Protein AF-A0A9W9K564-F1 (afdb_monomer)

Mean predicted aligned error: 7.4 Å

Radius of gyration: 16.48 Å; Cα contacts (8 Å, |Δi|>4): 268; chains: 1; bounding box: 40×60×33 Å

Sequence (169 aa):
MNQVWSRGMEAPFNFELNGLYILLFDRGGKSFTFHWSLYLHQTETSGYTYQLLNDGDSPFTWYFDSGPSENIKYSDRLLVALPIGVLNPILHKAVHDRLSQIPITYSTRFDDRITCRVWLKEALFILDDEGYIGLLGPVNGIEAEATSYAIRNKGSRLKGTTRSTGIVA

Solvent-accessible surface area (backbone atoms only — not comparable to full-atom values): 10110 Å² total; per-residue (Å²): 143,85,83,81,80,73,76,84,74,76,66,47,45,88,81,53,79,35,21,32,27,45,34,35,26,59,73,53,85,93,59,93,58,65,47,34,32,42,35,39,28,70,50,103,56,31,27,39,38,39,34,45,48,57,84,70,86,39,91,84,50,70,45,85,46,71,46,80,45,67,52,63,60,71,43,90,41,50,26,33,57,42,81,69,48,69,49,61,77,85,47,52,62,57,50,52,56,51,61,74,66,58,79,90,46,72,35,79,90,76,73,41,68,61,43,29,59,51,46,50,46,50,48,52,50,50,35,34,76,73,62,76,45,76,72,95,62,58,63,69,55,55,52,52,52,54,49,52,48,32,54,51,18,62,73,67,76,45,64,49,60,66,81,71,99,76,85,88,133

Secondary structure (DSSP, 8-state):
-----------S-PPPTTEEEEEEEE-STT---EEEEEEEE-SSSEEEEEEEEE-SS-TT-EEEEEEEEESGGG-TTEEEEEEEEEPPGGGHHHHHHHHHTS--S-BTTTTB---HHHHHHHHHHHHHHTTSS--SS-HHHHHHHHHHHHHHHHHHT---PPPPS----

Organism: NCBI:txid116970

Nearest PDB structures (foldseek):
  3fb9-assembly1_A  TM=3.836E-01  e=1.658E-01  Streptococcus pneumoniae TIGR4
  2ptf-assembly1_A  TM=4.037E-01  e=6.603E-01  Methanothermobacter thermautotrophicus str. Delta H
  2ptf-assembly1_B  TM=4.093E-01  e=1.727E+00  Methanothermobacter thermautotrophicus str. Delta H
  1g8x-assembly1_B  TM=1.781E-01  e=1.025E-01  Dictyostelium discoideum
  3cqr-assembly1_A  TM=2.790E-01  e=6.101E+00  Arabidopsis thaliana

Structure (mmCIF, N/CA/C/O backbone):
data_AF-A0A9W9K564-F1
#
_entry.id   AF-A0A9W9K564-F1
#
loop_
_atom_site.group_PDB
_atom_site.id
_atom_site.type_symbol
_atom_site.label_atom_id
_atom_site.label_alt_id
_atom_site.label_comp_id
_atom_site.label_asym_id
_atom_site.label_entity_id
_atom_site.label_seq_id
_atom_site.pdbx_PDB_ins_code
_atom_site.Cartn_x
_atom_site.Cartn_y
_atom_site.Cartn_z
_atom_site.occupancy
_atom_site.B_iso_or_equiv
_atom_site.auth_seq_id
_atom_site.auth_comp_id
_atom_site.auth_asym_id
_atom_site.auth_atom_id
_atom_site.pdbx_PDB_model_num
ATOM 1 N N . MET A 1 1 ? -8.308 44.644 12.641 1.00 36.91 1 MET A N 1
ATOM 2 C CA . MET A 1 1 ? -9.473 43.921 12.088 1.00 36.91 1 MET A CA 1
ATOM 3 C C . MET A 1 1 ? -9.163 43.567 10.649 1.00 36.91 1 MET A C 1
ATOM 5 O O . MET A 1 1 ? -8.913 44.484 9.883 1.00 36.91 1 MET A O 1
ATOM 9 N N . ASN A 1 2 ? -9.060 42.270 10.351 1.00 27.44 2 ASN A N 1
ATOM 10 C CA . ASN A 1 2 ? -9.413 41.617 9.082 1.00 27.44 2 ASN A CA 1
ATOM 11 C C . ASN A 1 2 ? -8.904 40.175 9.145 1.00 27.44 2 ASN A C 1
ATOM 13 O O . ASN A 1 2 ? -7.778 39.865 8.772 1.00 27.44 2 ASN A O 1
ATOM 17 N N . GLN A 1 3 ? -9.755 39.313 9.696 1.00 28.75 3 GLN A N 1
ATOM 18 C CA . GLN A 1 3 ? -9.600 37.869 9.666 1.00 28.75 3 GLN A CA 1
ATOM 19 C C . GLN A 1 3 ? -10.355 37.391 8.423 1.00 28.75 3 GLN A C 1
ATOM 21 O O . GLN A 1 3 ? -11.584 37.376 8.401 1.00 28.75 3 GLN A O 1
ATOM 26 N N . VAL A 1 4 ? -9.621 37.088 7.353 1.00 32.25 4 VAL A N 1
ATOM 27 C CA . VAL A 1 4 ? -10.185 36.403 6.188 1.00 32.25 4 VAL A CA 1
ATOM 28 C C . VAL A 1 4 ? -10.181 34.919 6.524 1.00 32.25 4 VAL A C 1
ATOM 30 O O . VAL A 1 4 ? -9.142 34.268 6.491 1.00 32.25 4 VAL A O 1
ATOM 33 N N . TRP A 1 5 ? -11.342 34.391 6.900 1.00 29.84 5 TRP A N 1
ATOM 34 C CA . TRP A 1 5 ? -11.553 32.956 7.028 1.00 29.84 5 TRP A CA 1
ATOM 35 C C . TRP A 1 5 ? -11.589 32.354 5.620 1.00 29.84 5 TRP A C 1
ATOM 37 O O . TRP A 1 5 ? -12.598 32.436 4.920 1.00 29.84 5 TRP A O 1
ATOM 47 N N . SER A 1 6 ? -10.476 31.782 5.164 1.00 34.75 6 SER A N 1
ATOM 48 C CA . SER A 1 6 ? -10.488 30.908 3.993 1.00 34.75 6 SER A CA 1
ATOM 49 C C . SER A 1 6 ? -11.263 29.641 4.347 1.00 34.75 6 SER A C 1
ATOM 51 O O . SER A 1 6 ? -10.888 28.937 5.282 1.00 34.75 6 SER A O 1
ATOM 53 N N . ARG A 1 7 ? -12.354 29.412 3.603 1.00 37.94 7 ARG A N 1
ATOM 54 C CA . ARG A 1 7 ? -13.171 28.188 3.522 1.00 37.94 7 ARG A CA 1
ATOM 55 C C . ARG A 1 7 ? -12.458 26.965 4.105 1.00 37.94 7 ARG A C 1
ATOM 57 O O . ARG A 1 7 ? -11.428 26.560 3.569 1.00 37.94 7 ARG A O 1
ATOM 64 N N . GLY A 1 8 ? -13.036 26.366 5.146 1.00 35.47 8 GLY A N 1
ATOM 65 C CA . GLY A 1 8 ? -12.604 25.062 5.639 1.00 35.47 8 GLY A CA 1
ATOM 66 C C . GLY A 1 8 ? -12.572 24.068 4.480 1.00 35.47 8 GLY A C 1
ATOM 67 O O . GLY A 1 8 ? -13.607 23.768 3.889 1.00 35.47 8 GLY A O 1
ATOM 68 N N . MET A 1 9 ? -11.371 23.629 4.104 1.00 40.31 9 MET A N 1
ATOM 69 C CA . MET A 1 9 ? -11.199 22.504 3.198 1.00 40.31 9 MET A CA 1
ATOM 70 C C . MET A 1 9 ? -11.572 21.256 3.990 1.00 40.31 9 MET A C 1
ATOM 72 O O . MET A 1 9 ? -10.844 20.870 4.905 1.00 40.31 9 MET A O 1
ATOM 76 N N . GLU A 1 10 ? -12.699 20.629 3.658 1.00 43.53 10 GLU A N 1
ATOM 77 C CA . GLU A 1 10 ? -12.876 19.219 3.996 1.00 43.53 10 GLU A CA 1
ATOM 78 C C . GLU A 1 10 ? -11.651 18.451 3.485 1.00 43.53 10 GLU A C 1
ATOM 80 O O . GLU A 1 10 ? -11.147 18.716 2.386 1.00 43.53 10 GLU A O 1
ATOM 85 N N . ALA A 1 11 ? -11.115 17.552 4.311 1.00 53.88 11 ALA A N 1
ATOM 86 C CA . ALA A 1 11 ? -9.960 16.767 3.911 1.00 53.88 11 ALA A CA 1
ATOM 87 C C . ALA A 1 11 ? -10.337 15.934 2.670 1.00 53.88 11 ALA A C 1
ATOM 89 O O . ALA A 1 11 ? -11.378 15.279 2.676 1.00 53.88 11 ALA A O 1
ATOM 90 N N . PRO A 1 12 ? -9.512 15.922 1.608 1.00 68.25 12 PRO A N 1
ATOM 91 C CA . PRO A 1 12 ? -9.866 15.255 0.353 1.00 68.25 12 PRO A CA 1
ATOM 92 C C . PRO A 1 12 ? -9.950 13.725 0.468 1.00 68.25 12 PRO A C 1
ATOM 94 O O . PRO A 1 12 ? -10.432 13.068 -0.457 1.00 68.25 12 PRO A O 1
ATOM 97 N N . PHE A 1 13 ? -9.478 13.162 1.584 1.00 79.25 13 PHE A N 1
ATOM 98 C CA . PHE A 1 13 ? -9.506 11.737 1.871 1.00 79.25 13 PHE A CA 1
ATOM 99 C C . PHE A 1 13 ? -10.001 11.498 3.300 1.00 79.25 13 PHE A C 1
ATOM 101 O O . PHE A 1 13 ? -9.476 12.086 4.250 1.00 79.25 13 PHE A O 1
ATOM 108 N N . ASN A 1 14 ? -10.980 10.603 3.430 1.00 86.44 14 ASN A N 1
ATOM 109 C CA . ASN A 1 14 ? -11.448 10.081 4.709 1.00 86.44 14 ASN A CA 1
ATOM 110 C C . ASN A 1 14 ? -10.851 8.689 4.919 1.00 86.44 14 ASN A C 1
ATOM 112 O O . ASN A 1 14 ? -11.051 7.801 4.089 1.00 86.44 14 ASN A O 1
ATOM 116 N N . PHE A 1 15 ? -10.124 8.524 6.020 1.00 92.62 15 PHE A N 1
ATOM 117 C CA . PHE A 1 15 ? -9.558 7.249 6.434 1.00 92.62 15 PHE A CA 1
ATOM 118 C C . PHE A 1 15 ? -10.398 6.661 7.569 1.00 92.62 15 PHE A C 1
ATOM 120 O O . PHE A 1 15 ? -10.819 7.371 8.479 1.00 92.62 15 PHE A O 1
ATOM 127 N N . GLU A 1 16 ? -10.653 5.365 7.487 1.00 94.69 16 GLU A N 1
ATOM 128 C CA . GLU A 1 16 ? -11.313 4.568 8.507 1.00 94.69 16 GLU A CA 1
ATOM 129 C C . GLU A 1 16 ? -10.267 4.047 9.489 1.00 94.69 16 GLU A C 1
ATOM 131 O O . GLU A 1 16 ? -9.154 3.686 9.096 1.00 94.69 16 GLU A O 1
ATOM 136 N N . LEU A 1 17 ? -10.605 4.042 10.778 1.00 96.38 17 LEU A N 1
ATOM 137 C CA . LEU A 1 17 ? -9.704 3.570 11.822 1.00 96.38 17 LEU A CA 1
ATOM 138 C C . LEU A 1 17 ? -9.349 2.096 11.589 1.00 96.38 17 LEU A C 1
ATOM 140 O O . LEU A 1 17 ? -10.227 1.268 11.370 1.00 96.38 17 LEU A O 1
ATOM 144 N N . ASN A 1 18 ? -8.059 1.777 11.669 1.00 97.31 18 ASN A N 1
ATOM 145 C CA . ASN A 1 18 ? -7.468 0.481 11.319 1.00 97.31 18 ASN A CA 1
ATOM 146 C C . ASN A 1 18 ? -7.587 0.112 9.830 1.00 97.31 18 ASN A C 1
ATOM 148 O O . ASN A 1 18 ? -7.278 -1.014 9.441 1.00 97.31 18 ASN A O 1
ATOM 152 N N . GLY A 1 19 ? -8.006 1.050 8.979 1.00 97.38 19 GLY A N 1
ATOM 153 C CA . GLY A 1 19 ? -8.047 0.856 7.540 1.00 97.38 19 GLY A CA 1
ATOM 154 C C . GLY A 1 19 ? -6.642 0.755 6.945 1.00 97.38 19 GLY A C 1
ATOM 155 O O . GLY A 1 19 ? -5.769 1.580 7.232 1.00 97.38 19 GLY A O 1
ATOM 156 N N . LEU A 1 20 ? -6.440 -0.244 6.089 1.00 97.94 20 LEU A N 1
ATOM 157 C CA . LEU A 1 20 ? -5.268 -0.395 5.238 1.00 97.94 20 LEU A CA 1
ATOM 158 C C . LEU A 1 20 ? -5.570 0.178 3.849 1.00 97.94 20 LEU A C 1
ATOM 160 O O . LEU A 1 20 ? -6.578 -0.161 3.225 1.00 97.94 20 LEU A O 1
ATOM 164 N N . TYR A 1 21 ? -4.674 1.027 3.356 1.00 98.00 21 TYR A N 1
ATOM 165 C CA . TYR A 1 21 ? -4.826 1.756 2.101 1.00 98.00 21 TYR A CA 1
ATOM 166 C C . TYR A 1 21 ? -3.593 1.610 1.220 1.00 98.00 21 TYR A C 1
ATOM 168 O O . TYR A 1 21 ? -2.465 1.631 1.711 1.00 98.00 21 TYR A O 1
ATOM 176 N N . ILE A 1 22 ? -3.806 1.576 -0.094 1.00 98.19 22 ILE A N 1
ATOM 177 C CA . ILE A 1 22 ? -2.765 1.884 -1.075 1.00 98.19 22 ILE A CA 1
ATOM 178 C C . ILE A 1 22 ? -2.769 3.393 -1.304 1.00 98.19 22 ILE A C 1
ATOM 180 O O . ILE A 1 22 ? -3.795 3.972 -1.673 1.00 98.19 22 ILE A O 1
ATOM 184 N N . LEU A 1 23 ? -1.613 4.023 -1.125 1.00 97.44 23 LEU A N 1
ATOM 185 C CA . LEU A 1 23 ? -1.402 5.436 -1.405 1.00 97.44 23 LEU A CA 1
ATOM 186 C C . LEU A 1 23 ? -0.539 5.615 -2.653 1.00 97.44 23 LEU A C 1
ATOM 188 O O . LEU A 1 23 ? 0.534 5.015 -2.762 1.00 97.44 23 LEU A O 1
ATOM 192 N N . LEU A 1 24 ? -0.990 6.477 -3.570 1.00 96.94 24 LEU A N 1
ATOM 193 C CA . LEU A 1 24 ? -0.188 6.927 -4.710 1.00 96.94 24 LEU A CA 1
ATOM 194 C C . LEU A 1 24 ? 0.124 8.412 -4.572 1.00 96.94 24 LEU A C 1
ATOM 196 O O . LEU A 1 24 ? -0.783 9.247 -4.474 1.00 96.94 24 LEU A O 1
ATOM 200 N N . PHE A 1 25 ? 1.413 8.732 -4.636 1.00 94.62 25 PHE A N 1
ATOM 201 C CA . PHE A 1 25 ? 1.910 10.100 -4.583 1.00 94.62 25 PHE A CA 1
ATOM 202 C C . PHE A 1 25 ? 2.474 10.553 -5.924 1.00 94.62 25 PHE A C 1
ATOM 204 O O . PHE A 1 25 ? 3.172 9.806 -6.617 1.00 94.62 25 PHE A O 1
ATOM 211 N N . ASP A 1 26 ? 2.226 11.815 -6.259 1.00 92.62 26 ASP A N 1
ATOM 212 C CA . ASP A 1 26 ? 2.891 12.489 -7.360 1.00 92.62 26 ASP A CA 1
ATOM 213 C C . ASP A 1 26 ? 4.400 12.610 -7.089 1.00 92.62 26 ASP A C 1
ATOM 215 O O . ASP A 1 26 ? 4.830 13.126 -6.053 1.00 92.62 26 ASP A O 1
ATOM 219 N N . ARG A 1 27 ? 5.215 12.183 -8.058 1.00 89.62 27 ARG A N 1
ATOM 220 C CA . ARG A 1 27 ? 6.674 12.381 -8.056 1.00 89.62 27 ARG A CA 1
ATOM 221 C C . ARG A 1 27 ? 7.094 13.755 -8.593 1.00 89.62 27 ARG A C 1
ATOM 223 O O . ARG A 1 27 ? 8.279 14.077 -8.595 1.00 89.62 27 ARG A O 1
ATOM 230 N N . GLY A 1 28 ? 6.133 14.571 -9.016 1.00 84.38 28 GLY A N 1
ATOM 231 C CA . GLY A 1 28 ? 6.333 15.905 -9.563 1.00 84.38 28 GLY A CA 1
ATOM 232 C C . GLY A 1 28 ? 6.617 15.908 -11.066 1.00 84.38 28 GLY A C 1
ATOM 233 O O . GLY A 1 28 ? 6.667 14.877 -11.744 1.00 84.38 28 GLY A O 1
ATOM 234 N N . GLY A 1 29 ? 6.770 17.116 -11.611 1.00 80.19 29 GLY A N 1
ATOM 235 C CA . GLY A 1 29 ? 7.032 17.332 -13.032 1.00 80.19 29 GLY A CA 1
ATOM 236 C C . GLY A 1 29 ? 5.939 16.775 -13.956 1.00 80.19 29 GLY A C 1
ATOM 237 O O . GLY A 1 29 ? 4.798 16.535 -13.556 1.00 80.19 29 GLY A O 1
ATOM 238 N N . LYS A 1 30 ? 6.307 16.558 -15.224 1.00 76.88 30 LYS A N 1
ATOM 239 C CA . LYS A 1 30 ? 5.408 16.037 -16.272 1.00 76.88 30 LYS A CA 1
ATOM 240 C C . LYS A 1 30 ? 5.291 14.503 -16.283 1.00 76.88 30 LYS A C 1
ATOM 242 O O . LYS A 1 30 ? 4.694 13.951 -17.200 1.00 76.88 30 LYS A O 1
ATOM 247 N N . SER A 1 31 ? 5.870 13.816 -15.296 1.00 82.56 31 SER A N 1
ATOM 248 C CA . SER A 1 31 ? 5.844 12.353 -15.217 1.00 82.56 31 SER A CA 1
ATOM 249 C C . SER A 1 31 ? 4.463 11.834 -14.815 1.00 82.56 31 SER A C 1
ATOM 251 O O . SER A 1 31 ? 3.838 12.394 -13.920 1.00 82.56 31 SER A O 1
ATOM 253 N N . PHE A 1 32 ? 4.019 10.725 -15.403 1.00 87.62 32 PHE A N 1
ATOM 254 C CA . PHE A 1 32 ? 2.858 9.954 -14.932 1.00 87.62 32 PHE A CA 1
ATOM 255 C C . PHE A 1 32 ? 3.293 8.684 -14.188 1.00 87.62 32 PHE A C 1
ATOM 257 O O . PHE A 1 32 ? 2.618 7.661 -14.215 1.00 87.62 32 PHE A O 1
ATOM 264 N N . THR A 1 33 ? 4.450 8.758 -13.528 1.00 90.75 33 THR A N 1
ATOM 265 C CA . THR A 1 33 ? 4.908 7.753 -12.571 1.00 90.75 33 THR A CA 1
ATOM 266 C C . THR A 1 33 ? 4.598 8.209 -11.152 1.00 90.75 33 THR A C 1
ATOM 268 O O . THR A 1 33 ? 4.713 9.391 -10.821 1.00 90.75 33 THR A O 1
ATOM 271 N N . PHE A 1 34 ? 4.220 7.255 -10.309 1.00 95.19 34 PHE A N 1
ATOM 272 C CA . PHE A 1 34 ? 3.768 7.509 -8.946 1.00 95.19 34 PHE A CA 1
ATOM 273 C C . PHE A 1 34 ? 4.660 6.780 -7.953 1.00 95.19 34 PHE A C 1
ATOM 275 O O . PHE A 1 34 ? 5.241 5.741 -8.278 1.00 95.19 34 PHE A O 1
ATOM 282 N N . HIS A 1 35 ? 4.784 7.338 -6.755 1.00 95.75 35 HIS A N 1
ATOM 283 C CA . HIS A 1 35 ? 5.327 6.605 -5.618 1.00 95.75 35 HIS A CA 1
ATOM 284 C C . HIS A 1 35 ? 4.203 5.826 -4.940 1.00 95.75 35 HIS A C 1
ATOM 286 O O . HIS A 1 35 ? 3.123 6.379 -4.742 1.00 95.75 35 HIS A O 1
ATOM 292 N N . TRP A 1 36 ? 4.466 4.564 -4.617 1.00 97.94 36 TRP A N 1
ATOM 293 C CA . TRP A 1 36 ? 3.495 3.624 -4.065 1.00 97.94 36 TRP A CA 1
ATOM 294 C C . TRP A 1 36 ? 3.854 3.299 -2.619 1.00 97.94 36 TRP A C 1
ATOM 296 O O . TRP A 1 36 ? 5.009 2.991 -2.32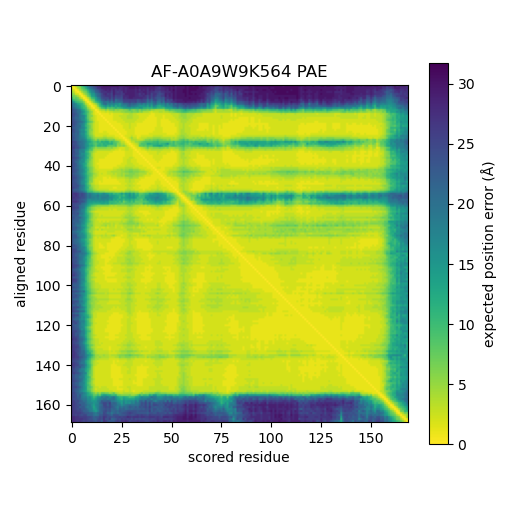1 1.00 97.94 36 TRP A O 1
ATOM 306 N N . SER A 1 37 ? 2.862 3.343 -1.735 1.00 98.25 37 SER A N 1
ATOM 307 C CA . SER A 1 37 ? 3.018 2.998 -0.322 1.00 98.25 37 SER A CA 1
ATOM 308 C C . SER A 1 37 ? 1.753 2.332 0.213 1.00 98.25 37 SER A C 1
ATOM 310 O O . SER A 1 37 ? 0.651 2.624 -0.252 1.00 98.25 37 SER A O 1
ATOM 312 N N . LEU A 1 38 ? 1.912 1.446 1.195 1.00 98.50 38 LEU A N 1
ATOM 313 C CA . LEU A 1 38 ? 0.817 1.016 2.058 1.00 98.50 38 LEU A CA 1
ATOM 314 C C . LEU A 1 38 ? 0.727 1.948 3.265 1.00 98.50 38 LEU A C 1
ATOM 316 O O . LEU A 1 38 ? 1.745 2.332 3.841 1.00 98.50 38 LEU A O 1
ATOM 320 N N . TYR A 1 39 ? -0.494 2.268 3.674 1.00 98.38 39 TYR A N 1
ATOM 321 C CA . TYR A 1 39 ? -0.772 3.070 4.857 1.00 98.38 39 TYR A CA 1
ATOM 322 C C . TYR A 1 39 ? -1.808 2.385 5.733 1.00 98.38 39 TYR A C 1
ATOM 324 O O . TYR A 1 39 ? -2.918 2.109 5.281 1.00 98.38 39 TYR A O 1
ATOM 332 N N . LEU A 1 40 ? -1.445 2.139 6.986 1.00 98.25 40 LEU A N 1
ATOM 333 C CA . LEU A 1 40 ? -2.347 1.655 8.017 1.00 98.25 40 LEU A CA 1
ATOM 334 C C . LEU A 1 40 ? -2.751 2.829 8.906 1.00 98.25 40 LEU A C 1
ATOM 336 O O . LEU A 1 40 ? -1.919 3.364 9.637 1.0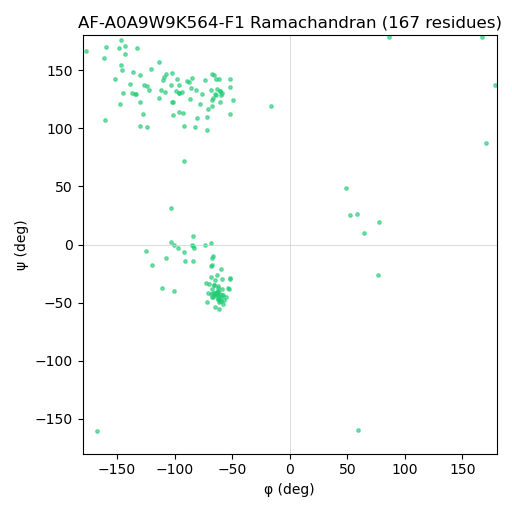0 98.25 40 LEU A O 1
ATOM 340 N N . HIS A 1 41 ? -4.013 3.237 8.845 1.00 97.56 41 HIS A N 1
ATOM 341 C CA . HIS A 1 41 ? -4.539 4.336 9.650 1.00 97.56 41 HIS A CA 1
ATOM 342 C C . HIS A 1 41 ? -4.812 3.860 11.081 1.00 97.56 41 HIS A C 1
ATOM 344 O O . HIS A 1 41 ? -5.582 2.927 11.272 1.00 97.56 41 HIS A O 1
ATOM 350 N N . GLN A 1 42 ? -4.188 4.460 12.096 1.00 95.50 42 GLN A N 1
ATOM 351 C CA . GLN A 1 42 ? -4.230 3.939 13.477 1.00 95.50 42 GLN A CA 1
ATOM 352 C C . GLN A 1 42 ? -4.838 4.916 14.486 1.00 95.50 42 GLN A C 1
ATOM 354 O O . GLN A 1 42 ? -5.229 4.504 15.575 1.00 95.50 42 GLN A O 1
ATOM 359 N N . THR A 1 43 ? -4.927 6.199 14.145 1.00 92.75 43 THR A N 1
ATOM 360 C CA . THR A 1 43 ? -5.578 7.244 14.947 1.00 92.75 43 THR A CA 1
ATOM 361 C C . THR A 1 43 ? -6.279 8.227 14.014 1.00 92.75 43 THR A C 1
ATOM 363 O O . THR A 1 43 ? -6.018 8.201 12.823 1.00 92.75 43 THR A O 1
ATOM 366 N N . GLU A 1 44 ? -7.092 9.152 14.529 1.00 87.56 44 GLU A N 1
ATOM 367 C CA . GLU A 1 44 ? -7.814 10.155 13.721 1.00 87.56 44 GLU A CA 1
ATOM 368 C C . GLU A 1 44 ? -6.926 10.969 12.749 1.00 87.56 44 GLU A C 1
ATOM 370 O O . GLU A 1 44 ? -7.372 11.426 11.686 1.00 87.56 44 GLU A O 1
ATOM 375 N N . THR A 1 45 ? -5.655 11.169 13.101 1.00 89.25 45 THR A N 1
ATOM 376 C CA . THR A 1 45 ? -4.726 12.013 12.338 1.00 89.25 45 THR A CA 1
ATOM 377 C C . THR A 1 45 ? -3.448 11.299 11.923 1.00 89.25 45 THR A C 1
ATOM 379 O O . THR A 1 45 ? -2.669 11.875 11.162 1.00 89.25 45 THR A O 1
ATOM 382 N N . SER A 1 46 ? -3.217 10.060 12.360 1.00 93.88 46 SER A N 1
ATOM 383 C CA . SER A 1 46 ? -1.948 9.373 12.134 1.00 93.88 46 SER A CA 1
ATOM 384 C C . SER A 1 46 ? -2.089 7.880 11.862 1.00 93.88 46 SER A C 1
ATOM 386 O O . SER A 1 46 ? -3.128 7.249 12.058 1.00 93.88 46 SER A O 1
ATOM 388 N N . GLY A 1 47 ? -1.014 7.311 11.340 1.00 96.38 47 GLY A N 1
ATOM 389 C CA . GLY A 1 47 ? -0.910 5.895 11.044 1.00 96.38 47 GLY A CA 1
ATOM 390 C C . GLY A 1 47 ? 0.529 5.507 10.759 1.00 96.38 47 GLY A C 1
ATOM 391 O O . GLY A 1 47 ? 1.456 6.245 11.095 1.00 96.38 47 GLY A O 1
ATOM 392 N N . TYR A 1 48 ? 0.705 4.372 10.101 1.00 97.81 48 TYR A N 1
ATOM 393 C CA . TYR A 1 48 ? 2.009 3.828 9.755 1.00 97.81 48 TYR A CA 1
ATOM 394 C C . TYR A 1 48 ? 2.115 3.630 8.246 1.00 97.81 48 TYR A C 1
ATOM 396 O O . TYR A 1 48 ? 1.195 3.107 7.617 1.00 97.81 48 TYR A O 1
ATOM 404 N N . THR A 1 49 ? 3.223 4.071 7.663 1.00 98.25 49 THR A N 1
ATOM 405 C CA . THR A 1 49 ? 3.519 3.901 6.235 1.00 98.25 49 THR A CA 1
ATOM 406 C C . THR A 1 49 ? 4.519 2.779 6.024 1.00 98.25 49 THR A C 1
ATOM 408 O O . THR A 1 49 ? 5.386 2.553 6.867 1.00 98.25 49 THR A O 1
ATOM 411 N N . TYR A 1 50 ? 4.391 2.092 4.893 1.00 98.56 50 TYR A N 1
ATOM 412 C CA . TYR A 1 50 ? 5.292 1.035 4.445 1.00 98.56 50 TYR A CA 1
ATOM 413 C C . TYR A 1 50 ? 5.565 1.222 2.958 1.00 98.56 50 TYR A C 1
ATOM 415 O O . TYR A 1 50 ? 4.633 1.417 2.167 1.00 98.56 50 TYR A O 1
ATOM 423 N N . GLN A 1 51 ? 6.830 1.202 2.566 1.00 97.62 51 GLN A N 1
ATOM 424 C CA . GLN A 1 51 ? 7.232 1.536 1.205 1.00 97.62 51 GLN A CA 1
ATOM 425 C C . GLN A 1 51 ? 8.630 1.010 0.897 1.00 97.62 51 GLN A C 1
ATOM 427 O O . GLN A 1 51 ? 9.432 0.773 1.797 1.00 97.62 51 GLN A O 1
ATOM 432 N N . LEU A 1 52 ? 8.942 0.888 -0.395 1.00 96.88 52 LEU A N 1
ATOM 433 C CA . LEU A 1 52 ? 10.338 0.896 -0.817 1.00 96.88 52 LEU A CA 1
ATOM 434 C C . LEU A 1 52 ? 10.730 2.291 -1.268 1.00 96.88 52 LEU A C 1
ATOM 436 O O . LEU A 1 52 ? 10.000 2.935 -2.024 1.00 96.88 52 LEU A O 1
ATOM 440 N N . LEU A 1 53 ? 11.913 2.715 -0.855 1.00 93.94 53 LEU A N 1
ATOM 441 C CA . LEU A 1 53 ? 12.553 3.935 -1.316 1.00 93.94 53 LEU A CA 1
ATOM 442 C C . LEU A 1 53 ? 13.814 3.583 -2.100 1.00 93.94 53 LEU A C 1
ATOM 444 O O . LEU A 1 53 ? 14.385 2.504 -1.935 1.00 93.94 53 LEU A O 1
ATOM 448 N N . ASN A 1 54 ? 14.231 4.503 -2.959 1.00 89.88 54 ASN A N 1
ATOM 449 C CA . ASN A 1 54 ? 15.557 4.508 -3.547 1.00 89.88 54 ASN A CA 1
ATOM 450 C C . ASN A 1 54 ? 16.215 5.855 -3.232 1.00 89.88 54 ASN A C 1
ATOM 452 O O . ASN A 1 54 ? 15.571 6.901 -3.308 1.00 89.88 54 ASN A O 1
ATOM 456 N N . ASP A 1 55 ? 17.485 5.824 -2.845 1.00 70.81 55 ASP A N 1
ATOM 457 C CA . ASP A 1 55 ? 18.227 6.986 -2.336 1.00 70.81 55 ASP A CA 1
ATOM 458 C C . ASP A 1 55 ? 18.613 8.004 -3.424 1.00 70.81 55 ASP A C 1
ATOM 460 O O . ASP A 1 55 ? 19.184 9.049 -3.133 1.00 70.81 55 ASP A O 1
ATOM 464 N N . GLY A 1 56 ? 18.264 7.750 -4.686 1.00 63.81 56 GLY A N 1
ATOM 465 C CA . GLY A 1 56 ? 18.584 8.627 -5.813 1.00 63.81 56 GLY A CA 1
ATOM 466 C C . GLY A 1 56 ? 20.039 8.518 -6.276 1.00 63.81 56 GLY A C 1
ATOM 467 O O . GLY A 1 56 ? 20.286 8.704 -7.468 1.00 63.81 56 GLY A O 1
ATOM 468 N N . ASP A 1 57 ? 20.956 8.131 -5.386 1.00 67.56 57 ASP A N 1
ATOM 469 C CA . ASP A 1 57 ? 22.362 7.841 -5.683 1.00 67.56 57 ASP A CA 1
ATOM 470 C C . ASP A 1 57 ? 22.511 6.548 -6.499 1.00 67.56 57 ASP A C 1
ATOM 472 O O . ASP A 1 57 ? 23.346 6.467 -7.404 1.00 67.56 57 ASP A O 1
ATOM 476 N N . SER A 1 58 ? 21.644 5.557 -6.258 1.00 76.56 58 SER A N 1
ATOM 477 C CA . SER A 1 58 ? 21.483 4.394 -7.132 1.00 76.56 58 SER A CA 1
ATOM 478 C C . SER A 1 58 ? 20.012 4.198 -7.504 1.00 76.56 58 SER A C 1
ATOM 480 O O . SER A 1 58 ? 19.204 3.782 -6.671 1.00 76.56 58 SER A O 1
ATOM 482 N N . PRO A 1 59 ? 19.616 4.393 -8.778 1.00 74.19 59 PRO A N 1
ATOM 483 C CA . PRO A 1 59 ? 18.227 4.185 -9.189 1.00 74.19 59 PRO A CA 1
ATOM 484 C C . PRO A 1 59 ? 17.788 2.713 -9.102 1.00 74.19 59 PRO A C 1
ATOM 486 O O . PRO A 1 59 ? 16.599 2.429 -9.252 1.00 74.19 59 PRO A O 1
ATOM 489 N N . PHE A 1 60 ? 18.726 1.789 -8.870 1.00 80.00 60 PHE A N 1
ATOM 490 C CA . PHE A 1 60 ? 18.492 0.348 -8.810 1.00 80.00 60 PHE A CA 1
ATOM 491 C C . PHE A 1 60 ? 18.560 -0.225 -7.391 1.00 80.00 60 PHE A C 1
ATOM 493 O O . PHE A 1 60 ? 18.164 -1.373 -7.194 1.00 80.00 60 PHE A O 1
ATOM 500 N N . THR A 1 61 ? 19.042 0.548 -6.413 1.00 89.19 61 THR A N 1
ATOM 501 C CA . THR A 1 61 ? 19.120 0.104 -5.019 1.00 89.19 61 THR A CA 1
ATOM 502 C C . THR A 1 61 ? 17.856 0.532 -4.293 1.00 89.19 61 THR A C 1
ATOM 504 O O . THR A 1 61 ? 17.603 1.719 -4.105 1.00 89.19 61 THR A O 1
ATOM 507 N N . TRP A 1 62 ? 17.056 -0.452 -3.895 1.00 94.44 62 TRP A N 1
ATOM 508 C CA . TRP A 1 62 ? 15.837 -0.237 -3.127 1.00 94.44 62 TRP A CA 1
ATOM 509 C C . TRP A 1 62 ? 16.021 -0.728 -1.697 1.00 94.44 62 TRP A C 1
ATOM 511 O O . TRP A 1 62 ? 16.663 -1.753 -1.470 1.00 94.44 62 TRP A O 1
ATOM 521 N N . TYR A 1 63 ? 15.418 -0.028 -0.744 1.00 95.06 63 TYR A N 1
ATOM 522 C CA . TYR A 1 63 ? 15.377 -0.439 0.655 1.00 95.06 63 TYR A CA 1
ATOM 523 C C . TYR A 1 63 ? 13.977 -0.245 1.227 1.00 95.06 63 TYR A C 1
ATOM 525 O O . TYR A 1 63 ? 13.226 0.634 0.799 1.00 95.06 63 TYR A O 1
ATOM 533 N N . PHE A 1 64 ? 13.623 -1.109 2.174 1.00 97.19 64 PHE A N 1
ATOM 534 C CA . PHE A 1 64 ? 12.361 -1.020 2.890 1.00 97.19 64 PHE A CA 1
ATOM 535 C C . PHE A 1 64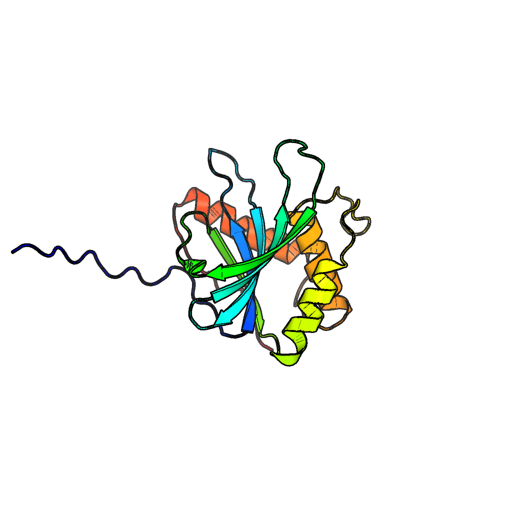 ? 12.430 0.095 3.924 1.00 97.19 64 PHE A C 1
ATOM 537 O O . PHE A 1 64 ? 13.367 0.163 4.717 1.00 97.19 64 PHE A O 1
ATOM 544 N N . ASP A 1 65 ? 11.422 0.954 3.892 1.00 97.06 65 ASP A N 1
ATOM 545 C CA . ASP A 1 65 ? 11.221 2.034 4.839 1.00 97.06 65 ASP A CA 1
ATOM 546 C C . ASP A 1 65 ? 9.813 1.927 5.416 1.00 97.06 65 ASP A C 1
ATOM 548 O O . ASP A 1 65 ? 8.832 1.647 4.712 1.00 97.06 65 ASP A O 1
ATOM 552 N N . SER A 1 66 ? 9.723 2.130 6.723 1.00 97.38 66 SER A N 1
ATOM 553 C CA . SER A 1 66 ? 8.448 2.130 7.411 1.00 97.38 66 SER A CA 1
ATOM 554 C C . SER A 1 66 ? 8.517 3.016 8.641 1.00 97.38 66 SER A C 1
ATOM 556 O O . SER A 1 66 ? 9.535 3.050 9.333 1.00 97.38 66 SER A O 1
ATOM 558 N N . GLY A 1 67 ? 7.435 3.731 8.916 1.00 96.44 67 GLY A N 1
ATOM 559 C CA . GLY A 1 67 ? 7.429 4.698 9.999 1.00 96.44 67 GLY A CA 1
ATOM 560 C C . GLY A 1 67 ? 6.078 5.364 1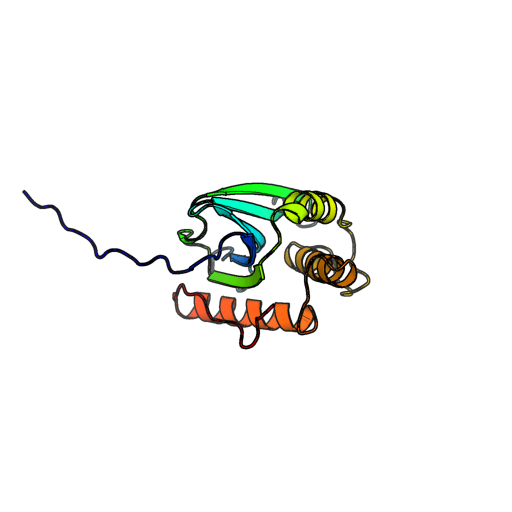0.214 1.00 96.44 67 GLY A C 1
ATOM 561 O O . GLY A 1 67 ? 5.188 5.274 9.356 1.00 96.44 67 GLY A O 1
ATOM 562 N N . PRO A 1 68 ? 5.922 6.046 11.362 1.00 96.50 68 PRO A N 1
ATOM 563 C CA . PRO A 1 68 ? 4.729 6.822 11.642 1.00 96.50 68 PRO A CA 1
ATOM 564 C C . PRO A 1 68 ? 4.567 7.941 10.610 1.00 96.50 68 PRO A C 1
ATOM 566 O O . PRO A 1 68 ? 5.534 8.576 10.190 1.00 96.50 68 PRO A O 1
ATOM 569 N N . SER A 1 69 ? 3.323 8.200 10.224 1.00 94.88 69 SER A N 1
ATOM 570 C CA . SER A 1 69 ? 2.961 9.316 9.362 1.00 94.88 69 SER A CA 1
ATOM 571 C C . SER A 1 69 ? 1.738 10.027 9.916 1.00 94.88 69 SER A C 1
ATOM 573 O O . SER A 1 69 ? 0.716 9.407 10.221 1.00 94.88 69 SER A O 1
ATOM 575 N N . GLU A 1 70 ? 1.850 11.344 10.029 1.00 92.38 70 GLU A N 1
ATOM 576 C CA . GLU A 1 70 ? 0.787 12.223 10.492 1.00 92.38 70 GLU A CA 1
ATOM 577 C C . GLU A 1 70 ? 0.232 13.027 9.325 1.00 92.38 70 GLU A C 1
ATOM 579 O O . GLU A 1 70 ? 0.960 13.423 8.414 1.00 92.38 70 GLU A O 1
ATOM 584 N N . ASN A 1 71 ? -1.066 13.323 9.375 1.00 86.25 71 ASN A N 1
ATOM 585 C CA . ASN A 1 71 ? -1.701 14.310 8.507 1.00 86.25 71 ASN A CA 1
ATOM 586 C C . ASN A 1 71 ? -1.551 14.012 7.002 1.00 86.25 71 ASN A C 1
ATOM 588 O O . ASN A 1 71 ? -1.667 14.909 6.168 1.00 86.25 71 ASN A O 1
ATOM 592 N N . ILE A 1 72 ? -1.375 12.735 6.639 1.00 89.94 72 ILE A N 1
ATOM 593 C CA . ILE A 1 72 ? -1.118 12.289 5.262 1.00 89.94 72 ILE A CA 1
ATOM 594 C C . ILE A 1 72 ? -2.236 12.696 4.287 1.00 89.94 72 ILE A C 1
ATOM 596 O O . ILE A 1 72 ? -1.959 13.004 3.128 1.00 89.94 72 ILE A O 1
ATOM 600 N N . LYS A 1 73 ? -3.482 12.815 4.781 1.00 86.56 73 LYS A N 1
ATOM 601 C CA . LYS A 1 73 ? -4.654 13.314 4.033 1.00 86.56 73 LYS A CA 1
ATOM 602 C C . LYS A 1 73 ? -4.492 14.741 3.499 1.00 86.56 73 LYS A C 1
ATOM 604 O O . LYS A 1 73 ? -5.193 15.117 2.563 1.00 86.56 73 LYS A O 1
ATOM 609 N N . TYR A 1 74 ? -3.582 15.526 4.073 1.00 86.19 74 TYR A N 1
ATOM 610 C CA . TYR A 1 74 ? -3.314 16.907 3.670 1.00 86.19 74 TYR A CA 1
ATOM 611 C C . TYR A 1 74 ? -2.116 17.045 2.724 1.00 86.19 74 TYR A C 1
ATOM 613 O O . TYR A 1 74 ? -1.847 18.146 2.251 1.00 86.19 74 TYR A O 1
ATOM 621 N N . SER A 1 75 ? -1.410 15.954 2.406 1.00 88.81 75 SER A N 1
ATOM 622 C CA . SER A 1 75 ? -0.269 15.999 1.490 1.00 88.81 75 SER A CA 1
ATOM 623 C C . SER A 1 75 ? -0.679 16.511 0.106 1.00 88.81 75 SER A C 1
ATOM 625 O O . SER A 1 75 ? -1.599 15.993 -0.528 1.00 88.81 75 SER A O 1
ATOM 627 N N . ASP A 1 76 ? 0.045 17.508 -0.408 1.00 86.25 76 ASP A N 1
ATOM 628 C CA . ASP A 1 76 ? -0.170 18.040 -1.760 1.00 86.25 76 ASP A CA 1
ATOM 629 C C . ASP A 1 76 ? 0.205 17.064 -2.868 1.00 86.25 76 ASP A C 1
ATOM 631 O O . ASP A 1 76 ? -0.251 17.208 -4.002 1.00 86.25 76 ASP A O 1
ATOM 635 N N . ARG A 1 77 ? 1.013 16.056 -2.538 1.00 90.38 77 ARG A N 1
ATOM 636 C CA . ARG A 1 77 ? 1.410 15.012 -3.478 1.00 90.38 77 ARG A CA 1
ATOM 637 C C . ARG A 1 77 ? 0.469 13.818 -3.453 1.00 90.38 77 ARG A C 1
ATOM 639 O O . ARG A 1 77 ? 0.563 13.004 -4.361 1.00 90.38 77 ARG A O 1
ATOM 646 N N . LEU A 1 78 ? -0.403 13.678 -2.453 1.00 93.12 78 LEU A N 1
ATOM 647 C CA . LEU A 1 78 ? -1.311 12.535 -2.375 1.00 93.12 78 LEU A CA 1
ATOM 648 C C . LEU A 1 78 ? -2.386 12.643 -3.462 1.00 93.12 78 LEU A C 1
ATOM 650 O O . LEU A 1 78 ? -3.198 13.569 -3.464 1.00 93.12 78 LEU A O 1
ATOM 654 N N . LEU A 1 79 ? -2.383 11.679 -4.382 1.00 93.19 79 LEU A N 1
ATOM 655 C CA . LEU A 1 79 ? -3.338 11.611 -5.486 1.00 93.19 79 LEU A CA 1
ATOM 656 C C . LEU A 1 79 ? -4.453 10.612 -5.203 1.00 93.19 79 LEU A C 1
ATOM 658 O O . LEU A 1 79 ? -5.600 10.884 -5.543 1.00 93.19 79 LEU A O 1
ATOM 662 N N . VAL A 1 80 ? -4.131 9.465 -4.606 1.00 94.31 80 VAL A N 1
ATOM 663 C CA . VAL A 1 80 ? -5.079 8.366 -4.378 1.00 94.31 80 VAL A CA 1
ATOM 664 C C . VAL A 1 80 ? -4.857 7.774 -2.998 1.00 94.31 80 VAL A C 1
ATOM 666 O O . VAL A 1 80 ? -3.716 7.539 -2.612 1.00 94.31 80 VAL A O 1
ATOM 669 N N . ALA A 1 81 ? -5.961 7.485 -2.315 1.00 95.31 81 ALA A N 1
ATOM 670 C CA . ALA A 1 81 ? -6.029 6.568 -1.190 1.00 95.31 81 ALA A CA 1
ATOM 671 C C . ALA A 1 81 ? -7.082 5.502 -1.516 1.00 95.31 81 ALA A C 1
ATOM 673 O O . ALA A 1 81 ? -8.280 5.781 -1.453 1.00 95.31 81 ALA A O 1
ATOM 674 N N . LEU A 1 82 ? -6.637 4.315 -1.931 1.00 94.81 82 LEU A N 1
ATOM 675 C CA . LEU A 1 82 ? -7.514 3.200 -2.285 1.00 94.81 82 LEU A CA 1
ATOM 676 C C . LEU A 1 82 ? -7.639 2.266 -1.070 1.00 94.81 82 LEU A C 1
ATOM 678 O O . LEU A 1 82 ? -6.620 1.699 -0.666 1.00 94.81 82 LEU A O 1
ATOM 682 N N . PRO A 1 83 ? -8.828 2.129 -0.453 1.00 94.50 83 PRO A N 1
ATOM 683 C CA . PRO A 1 83 ? -9.020 1.205 0.661 1.00 94.50 83 PRO A CA 1
ATOM 684 C C . PRO A 1 83 ? -8.819 -0.244 0.212 1.00 94.50 83 PRO A C 1
ATOM 686 O O . PRO A 1 83 ? -9.224 -0.616 -0.886 1.00 94.50 83 PRO A O 1
ATOM 689 N N . ILE A 1 84 ? -8.216 -1.048 1.084 1.00 93.06 84 ILE A N 1
ATOM 690 C CA . ILE A 1 84 ? -8.043 -2.497 0.911 1.00 93.06 84 ILE A CA 1
ATOM 691 C C . ILE A 1 84 ? -8.911 -3.263 1.906 1.00 93.06 84 ILE A C 1
ATOM 693 O O . ILE A 1 84 ? -9.499 -4.278 1.554 1.00 93.06 84 ILE A O 1
ATOM 697 N N . GLY A 1 85 ? -9.043 -2.746 3.126 1.00 91.75 85 GLY A N 1
ATOM 698 C CA . GLY A 1 85 ? -9.902 -3.310 4.162 1.00 91.75 85 GLY A CA 1
ATOM 699 C C . GLY A 1 85 ? -9.597 -2.705 5.526 1.00 91.75 85 GLY A C 1
ATOM 700 O O . GLY A 1 85 ? -8.696 -1.874 5.652 1.00 91.75 85 GLY A O 1
ATOM 701 N N . VAL A 1 86 ? -10.338 -3.132 6.544 1.00 96.00 86 VAL A N 1
ATOM 702 C CA . VAL A 1 86 ? -10.101 -2.765 7.945 1.00 96.00 86 VAL A CA 1
ATOM 703 C C . VAL A 1 86 ? -9.418 -3.933 8.639 1.00 96.00 86 VAL A C 1
ATOM 705 O O . VAL A 1 86 ? -9.935 -5.048 8.652 1.00 96.00 86 VAL A O 1
ATOM 708 N N . LEU A 1 87 ? -8.240 -3.693 9.209 1.00 95.88 87 LEU A N 1
ATOM 709 C CA . LEU A 1 87 ? -7.504 -4.712 9.943 1.00 95.88 87 LEU A CA 1
ATOM 710 C C . LEU A 1 87 ? -7.982 -4.789 11.390 1.00 95.88 87 LEU A C 1
ATOM 712 O O . LEU A 1 87 ? -8.232 -3.780 12.048 1.00 95.88 87 LEU A O 1
ATOM 716 N N . ASN A 1 88 ? -8.026 -6.006 11.928 1.00 95.38 88 ASN A N 1
ATOM 717 C CA . ASN A 1 88 ? -8.112 -6.170 13.371 1.00 95.38 88 ASN A CA 1
ATOM 718 C C . ASN A 1 88 ? -6.810 -5.631 14.006 1.00 95.38 88 ASN A C 1
ATOM 720 O O . ASN A 1 88 ? -5.731 -6.070 13.595 1.00 95.38 88 ASN A O 1
ATOM 724 N N . PRO A 1 89 ? -6.869 -4.751 15.027 1.00 96.50 89 PRO A N 1
ATOM 725 C CA . PRO A 1 89 ? -5.681 -4.197 15.677 1.00 96.50 89 PRO A CA 1
ATOM 726 C C . PRO A 1 89 ? -4.654 -5.232 16.148 1.00 96.50 89 PRO A C 1
ATOM 728 O O . PRO A 1 89 ? -3.456 -4.944 16.161 1.00 96.50 89 PRO A O 1
ATOM 731 N N . ILE A 1 90 ? -5.090 -6.452 16.489 1.00 96.88 90 ILE A N 1
ATOM 732 C CA . ILE A 1 90 ? -4.185 -7.541 16.889 1.00 96.88 90 ILE A CA 1
ATOM 733 C C . ILE A 1 90 ? -3.221 -7.956 15.765 1.00 96.88 90 ILE A C 1
ATOM 735 O O . ILE A 1 90 ? -2.119 -8.429 16.039 1.00 96.88 90 ILE A O 1
ATOM 739 N N . LEU A 1 91 ? -3.604 -7.741 14.502 1.00 97.25 91 LEU A N 1
ATOM 740 C CA . LEU A 1 91 ? -2.807 -8.083 13.326 1.00 97.25 91 LEU A CA 1
ATOM 741 C C . LEU A 1 91 ? -1.779 -7.007 12.970 1.00 97.25 91 LEU A C 1
ATOM 743 O O . LEU A 1 91 ? -0.861 -7.295 12.211 1.00 97.25 91 LEU A O 1
ATOM 747 N N . HIS A 1 92 ? -1.873 -5.788 13.515 1.00 97.38 92 HIS A N 1
ATOM 748 C CA . HIS A 1 92 ? -1.023 -4.662 13.102 1.00 97.38 92 HIS A CA 1
ATOM 749 C C . HIS A 1 92 ? 0.476 -4.972 13.201 1.00 97.38 92 HIS A C 1
ATOM 751 O O . HIS A 1 92 ? 1.234 -4.685 12.273 1.00 97.38 92 HIS A O 1
ATOM 757 N N . LYS A 1 93 ? 0.905 -5.589 14.310 1.00 97.81 93 LYS A N 1
ATOM 758 C CA . LYS A 1 93 ? 2.309 -5.975 14.487 1.00 97.81 93 LYS A CA 1
ATOM 759 C C . LYS A 1 93 ? 2.710 -7.084 13.514 1.00 97.81 93 LYS A C 1
ATOM 761 O O . LYS A 1 93 ? 3.762 -6.984 12.897 1.00 97.81 93 LYS A O 1
ATOM 766 N N . ALA A 1 94 ? 1.872 -8.109 13.361 1.00 98.00 94 ALA A N 1
ATOM 767 C CA . ALA A 1 94 ? 2.157 -9.231 12.471 1.00 98.00 94 ALA A CA 1
ATOM 768 C C . ALA A 1 94 ? 2.264 -8.779 11.005 1.00 98.00 94 ALA A C 1
ATOM 770 O O . ALA A 1 94 ? 3.198 -9.169 10.312 1.00 98.00 94 ALA A O 1
ATOM 771 N N . VAL A 1 95 ? 1.385 -7.872 10.566 1.00 98.19 95 VAL A N 1
ATOM 772 C CA . VAL A 1 95 ? 1.457 -7.241 9.242 1.00 98.19 95 VAL A CA 1
ATOM 773 C C . VAL A 1 95 ? 2.749 -6.439 9.086 1.00 98.19 95 VAL A C 1
ATOM 775 O O . VAL A 1 95 ? 3.435 -6.606 8.083 1.00 98.19 95 VAL A O 1
ATOM 778 N N . HIS A 1 96 ? 3.134 -5.614 10.068 1.00 98.19 96 HIS A N 1
ATOM 779 C CA . HIS A 1 96 ? 4.410 -4.886 10.016 1.00 98.19 96 HIS A CA 1
ATOM 780 C C . HIS A 1 96 ? 5.609 -5.835 9.881 1.00 98.19 96 HIS A C 1
ATOM 782 O O . HIS A 1 96 ? 6.422 -5.674 8.968 1.00 98.19 96 HIS A O 1
ATOM 788 N N . ASP A 1 97 ? 5.691 -6.840 10.757 1.00 98.38 97 ASP A N 1
ATOM 789 C CA . ASP A 1 97 ? 6.774 -7.823 10.748 1.00 98.38 97 ASP A CA 1
ATOM 790 C C . ASP A 1 97 ? 6.825 -8.538 9.388 1.00 98.38 97 ASP A C 1
ATOM 792 O O . ASP A 1 97 ? 7.899 -8.672 8.798 1.00 98.38 97 ASP A O 1
ATOM 796 N N . ARG A 1 98 ? 5.667 -8.924 8.837 1.00 98.44 98 ARG A N 1
ATOM 797 C CA . ARG A 1 98 ? 5.591 -9.616 7.548 1.00 98.44 98 ARG A CA 1
ATOM 798 C C . ARG A 1 98 ? 6.020 -8.733 6.382 1.00 98.44 98 ARG A C 1
ATOM 800 O O . ARG A 1 98 ? 6.824 -9.174 5.561 1.00 98.44 98 ARG A O 1
ATOM 807 N N . LEU A 1 99 ? 5.556 -7.485 6.332 1.00 98.50 99 LEU A N 1
ATOM 808 C CA . LEU A 1 99 ? 5.940 -6.519 5.298 1.00 98.50 99 LEU A CA 1
ATOM 809 C C . LEU A 1 99 ? 7.458 -6.277 5.274 1.00 98.50 99 LEU A C 1
ATOM 811 O O . LEU A 1 99 ? 8.043 -6.201 4.193 1.00 98.50 99 LEU A O 1
ATOM 815 N N . SER A 1 100 ? 8.105 -6.229 6.445 1.00 97.81 100 SER A N 1
ATOM 816 C CA . SER A 1 100 ? 9.562 -6.036 6.562 1.00 97.81 100 SER A CA 1
ATOM 817 C C . SER A 1 100 ? 10.401 -7.209 6.034 1.00 97.81 100 SER A C 1
ATOM 819 O O . SER A 1 100 ? 11.589 -7.057 5.759 1.00 97.81 100 SER A O 1
ATOM 821 N N . GLN A 1 101 ? 9.786 -8.382 5.879 1.00 98.25 101 GLN A N 1
ATOM 822 C CA . GLN A 1 101 ? 10.438 -9.619 5.450 1.00 98.25 101 GLN A CA 1
ATOM 823 C C . GLN A 1 101 ? 10.212 -9.935 3.966 1.00 98.25 101 GLN A C 1
ATOM 825 O 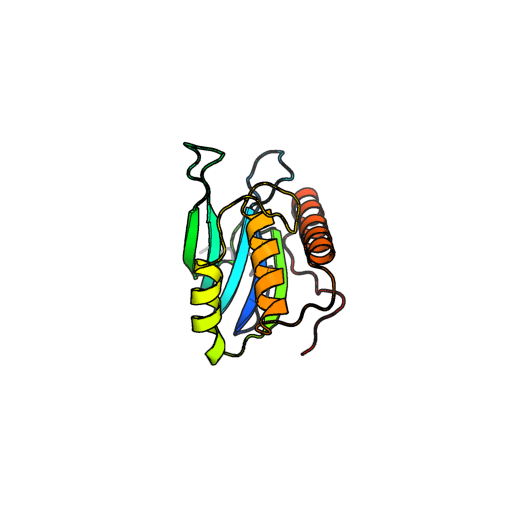O . GLN A 1 101 ? 10.688 -10.966 3.481 1.00 98.25 101 GLN A O 1
ATOM 830 N N . ILE A 1 102 ? 9.467 -9.098 3.239 1.00 98.00 102 ILE A N 1
ATOM 831 C CA . ILE A 1 102 ? 9.242 -9.295 1.806 1.00 98.00 102 ILE A CA 1
ATOM 832 C C . ILE A 1 102 ? 10.576 -9.112 1.065 1.00 98.00 102 ILE A C 1
ATOM 834 O O . ILE A 1 102 ? 11.210 -8.063 1.210 1.00 98.00 102 ILE A O 1
ATOM 838 N N . PRO A 1 103 ? 11.012 -10.091 0.249 1.00 96.94 103 PRO A N 1
ATOM 839 C CA . PRO A 1 103 ? 12.276 -9.997 -0.471 1.00 96.94 103 PRO A CA 1
ATOM 840 C C . PRO A 1 103 ? 12.349 -8.782 -1.406 1.00 96.94 103 PRO A C 1
ATOM 842 O O . PRO A 1 103 ? 11.485 -8.580 -2.259 1.00 96.94 103 PRO A O 1
ATOM 845 N N . ILE A 1 104 ? 13.435 -8.012 -1.305 1.00 96.38 104 ILE A N 1
ATOM 846 C CA . ILE A 1 104 ? 13.740 -6.900 -2.218 1.00 96.38 104 ILE A CA 1
ATOM 847 C C . ILE A 1 104 ? 14.606 -7.436 -3.364 1.00 96.38 104 ILE A C 1
ATOM 849 O O . ILE A 1 104 ? 15.816 -7.233 -3.422 1.00 96.38 104 ILE A O 1
ATOM 853 N N . THR A 1 105 ? 13.986 -8.208 -4.251 1.00 95.69 105 THR A N 1
ATOM 854 C CA . THR A 1 105 ? 14.647 -8.866 -5.388 1.00 95.69 105 THR A CA 1
ATOM 855 C C . THR A 1 105 ? 13.697 -8.956 -6.579 1.00 95.69 105 THR A C 1
ATOM 857 O O . THR A 1 105 ? 12.535 -8.572 -6.477 1.00 95.69 105 THR A O 1
ATOM 860 N N . TYR A 1 106 ? 14.179 -9.451 -7.719 1.00 96.75 106 TYR A N 1
ATOM 861 C CA . TYR A 1 106 ? 13.339 -9.703 -8.888 1.00 96.75 106 TYR A CA 1
ATOM 862 C C . TYR A 1 106 ? 12.085 -10.499 -8.506 1.00 96.75 106 TYR A C 1
ATOM 864 O O . TYR A 1 106 ? 12.183 -11.590 -7.940 1.00 96.75 106 TYR A O 1
ATOM 872 N N . SER A 1 107 ? 10.912 -9.959 -8.834 1.00 97.88 107 SER A N 1
ATOM 873 C CA . SER A 1 107 ? 9.648 -10.645 -8.606 1.00 97.88 107 SER A CA 1
ATOM 874 C C . SER A 1 107 ? 9.428 -11.643 -9.730 1.00 97.88 107 SER A C 1
ATOM 876 O O . SER A 1 107 ? 9.123 -11.270 -10.861 1.00 97.88 107 SER A O 1
ATOM 878 N N . THR A 1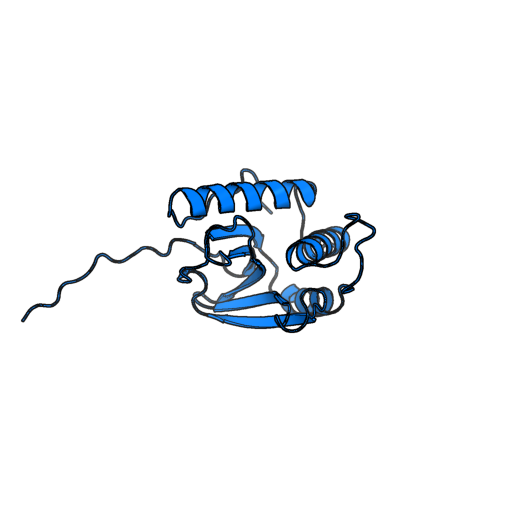 108 ? 9.538 -12.932 -9.420 1.00 97.88 108 THR A N 1
ATOM 879 C CA . THR A 1 108 ? 9.184 -13.993 -10.374 1.00 97.88 108 THR A CA 1
ATOM 880 C C . THR A 1 108 ? 7.679 -14.026 -10.640 1.00 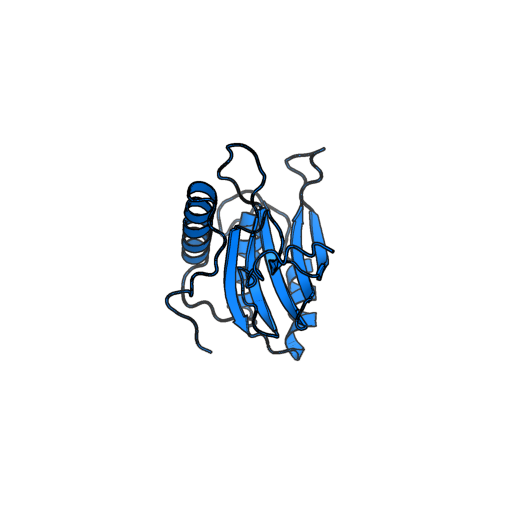97.88 108 THR A C 1
ATOM 882 O O . THR A 1 108 ? 7.249 -14.429 -11.712 1.00 97.88 108 THR A O 1
ATOM 885 N N . ARG A 1 109 ? 6.870 -13.587 -9.668 1.00 97.50 109 ARG A N 1
ATOM 886 C CA . ARG A 1 109 ? 5.404 -13.587 -9.744 1.00 97.50 109 ARG A CA 1
ATOM 887 C C . ARG A 1 109 ? 4.861 -12.561 -10.723 1.00 97.50 109 ARG A C 1
ATOM 889 O O . ARG A 1 109 ? 3.903 -12.842 -11.436 1.00 97.50 109 ARG A O 1
ATOM 896 N N . PHE A 1 110 ? 5.452 -11.372 -10.715 1.00 97.69 110 PHE A N 1
ATOM 897 C CA . PHE A 1 110 ? 5.054 -10.264 -11.576 1.00 97.69 110 PHE A CA 1
ATOM 898 C C . PHE A 1 110 ? 6.002 -10.059 -12.755 1.00 97.69 110 PHE A C 1
ATOM 900 O O . PHE A 1 110 ? 5.772 -9.136 -13.530 1.00 97.69 110 PHE A O 1
ATOM 907 N N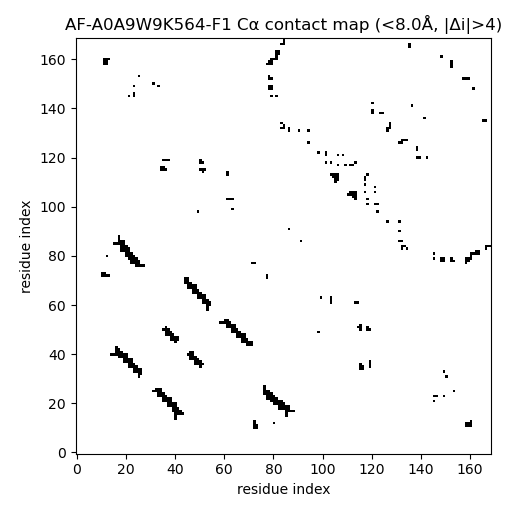 . ASP A 1 111 ? 7.018 -10.918 -12.878 1.00 97.69 111 ASP A N 1
ATOM 908 C CA . ASP A 1 111 ? 8.040 -10.898 -13.924 1.00 97.69 111 ASP A CA 1
ATOM 909 C C . ASP A 1 111 ? 8.649 -9.498 -14.119 1.00 97.69 111 ASP A C 1
ATOM 911 O O . ASP A 1 111 ? 8.710 -8.956 -15.220 1.00 97.69 111 ASP A O 1
ATOM 915 N N . ASP A 1 112 ? 9.037 -8.866 -13.006 1.00 96.94 112 ASP A N 1
ATOM 916 C CA . ASP A 1 112 ? 9.518 -7.484 -13.003 1.00 96.94 112 ASP A CA 1
ATOM 917 C C . ASP A 1 112 ? 10.598 -7.261 -11.934 1.00 96.94 112 ASP A C 1
ATOM 919 O O . ASP A 1 112 ? 10.669 -7.933 -10.896 1.00 96.94 112 ASP A O 1
ATOM 923 N N . ARG A 1 113 ? 11.453 -6.267 -12.175 1.00 95.31 113 ARG A N 1
ATOM 924 C CA . ARG A 1 113 ? 12.438 -5.804 -11.194 1.00 95.31 113 ARG A CA 1
ATOM 925 C C . ARG A 1 113 ? 11.730 -5.147 -10.017 1.00 95.31 113 ARG A C 1
ATOM 927 O O . ARG A 1 113 ? 10.717 -4.465 -10.174 1.00 95.31 113 ARG A O 1
ATOM 934 N N . ILE A 1 114 ? 12.314 -5.295 -8.830 1.00 95.62 114 ILE A N 1
ATOM 935 C CA . ILE A 1 114 ? 11.739 -4.684 -7.638 1.00 95.62 114 ILE A CA 1
ATOM 936 C C . ILE A 1 114 ? 11.737 -3.158 -7.746 1.00 95.62 114 ILE A C 1
ATOM 938 O O . ILE A 1 114 ? 12.714 -2.529 -8.147 1.00 95.62 114 ILE A O 1
ATOM 942 N N . THR A 1 115 ? 10.596 -2.582 -7.397 1.00 95.75 115 THR A N 1
ATOM 943 C CA . THR A 1 115 ? 10.323 -1.146 -7.283 1.00 95.75 115 THR A CA 1
ATOM 944 C C . THR A 1 115 ? 9.287 -0.960 -6.176 1.00 95.75 115 THR A C 1
ATOM 946 O O . THR A 1 115 ? 8.669 -1.943 -5.768 1.00 95.75 115 THR A O 1
ATOM 949 N N . CYS A 1 116 ? 9.015 0.269 -5.720 1.00 97.00 116 CYS A N 1
ATOM 950 C CA . CYS A 1 116 ? 7.922 0.507 -4.761 1.00 97.00 116 CYS A CA 1
ATOM 951 C C . CYS A 1 116 ? 6.571 -0.060 -5.234 1.00 97.00 116 CYS A C 1
ATOM 953 O O . CYS A 1 116 ? 5.834 -0.642 -4.443 1.00 97.00 116 CYS A O 1
ATOM 955 N N . ARG A 1 117 ? 6.291 0.018 -6.542 1.00 97.50 117 ARG A N 1
ATOM 956 C CA . ARG A 1 117 ? 5.108 -0.580 -7.174 1.00 97.50 117 ARG A CA 1
ATOM 957 C C . ARG A 1 117 ? 5.120 -2.105 -7.087 1.00 97.50 117 ARG A C 1
ATOM 959 O O . ARG A 1 117 ? 4.158 -2.699 -6.619 1.00 97.50 117 ARG A O 1
ATOM 966 N N . VAL A 1 118 ? 6.196 -2.744 -7.549 1.00 98.06 118 VAL A N 1
ATOM 967 C CA . VAL A 1 118 ? 6.285 -4.216 -7.608 1.00 98.06 118 VAL A CA 1
ATOM 968 C C . VAL A 1 118 ? 6.322 -4.825 -6.205 1.00 98.06 118 VAL A C 1
ATOM 970 O O . VAL A 1 118 ? 5.659 -5.826 -5.961 1.00 98.06 118 VAL A O 1
ATOM 973 N N . TRP A 1 119 ? 7.007 -4.183 -5.258 1.00 98.44 119 TRP A N 1
ATOM 974 C CA . TRP A 1 119 ? 6.991 -4.591 -3.855 1.00 98.44 119 TRP A CA 1
ATOM 975 C C . TRP A 1 119 ? 5.599 -4.487 -3.241 1.00 98.44 119 TRP A C 1
ATOM 977 O O . TRP A 1 119 ? 5.174 -5.414 -2.562 1.00 98.44 119 TRP A O 1
ATOM 987 N N . LEU A 1 120 ? 4.853 -3.411 -3.523 1.00 98.50 120 LEU A N 1
ATOM 988 C CA . LEU A 1 120 ? 3.482 -3.283 -3.033 1.00 98.50 120 LEU A CA 1
ATOM 989 C C . LEU A 1 120 ? 2.585 -4.394 -3.598 1.00 98.50 120 LEU A C 1
ATOM 991 O O . LEU A 1 120 ? 1.741 -4.918 -2.881 1.00 98.50 120 LEU A O 1
ATOM 995 N N . LYS A 1 121 ? 2.797 -4.809 -4.850 1.00 98.69 121 LYS A N 1
ATOM 996 C CA . LYS A 1 121 ? 2.087 -5.955 -5.435 1.00 98.69 121 LYS A CA 1
ATOM 997 C C . LYS A 1 121 ? 2.430 -7.275 -4.737 1.00 98.69 121 LYS A C 1
ATOM 999 O O . LYS A 1 121 ? 1.521 -8.052 -4.458 1.00 98.69 121 LYS A O 1
ATOM 1004 N N . GLU A 1 122 ? 3.705 -7.524 -4.431 1.00 98.69 122 GLU A N 1
ATOM 1005 C CA . GLU A 1 122 ? 4.110 -8.690 -3.624 1.00 98.69 122 GLU A CA 1
ATOM 1006 C C . GLU A 1 122 ? 3.506 -8.626 -2.221 1.00 98.69 122 GLU A C 1
ATOM 1008 O O . GLU A 1 122 ? 3.009 -9.632 -1.731 1.00 98.69 122 GLU A O 1
ATOM 1013 N N . ALA A 1 123 ? 3.468 -7.443 -1.605 1.00 98.56 123 ALA A N 1
ATOM 1014 C CA . ALA A 1 123 ? 2.842 -7.239 -0.306 1.00 98.56 123 ALA A CA 1
ATOM 1015 C C . ALA A 1 123 ? 1.350 -7.570 -0.324 1.00 98.56 123 ALA A C 1
ATOM 1017 O O . ALA A 1 123 ? 0.894 -8.323 0.527 1.00 98.56 123 ALA A O 1
ATOM 1018 N N . LEU A 1 124 ? 0.598 -7.068 -1.305 1.00 98.56 124 LEU A N 1
ATOM 1019 C CA . LEU A 1 124 ? -0.820 -7.399 -1.451 1.00 98.56 124 LEU A CA 1
ATOM 1020 C C . LEU A 1 124 ? -1.030 -8.900 -1.647 1.00 98.56 124 LEU A C 1
ATOM 1022 O O . LEU A 1 124 ? -1.891 -9.471 -0.991 1.00 98.56 124 LEU A O 1
ATOM 1026 N N . PHE A 1 125 ? -0.232 -9.533 -2.512 1.00 98.56 125 PHE A N 1
ATOM 1027 C CA . PHE A 1 125 ? -0.327 -10.972 -2.744 1.00 98.56 125 PHE A CA 1
ATOM 1028 C C . PHE A 1 125 ? -0.046 -11.770 -1.467 1.00 98.56 125 PHE A C 1
ATOM 1030 O O . PHE A 1 125 ? -0.832 -12.632 -1.110 1.00 98.56 125 PHE A O 1
ATOM 1037 N N . ILE A 1 126 ? 1.052 -11.474 -0.767 1.00 98.38 126 ILE A N 1
ATOM 1038 C CA . ILE A 1 126 ? 1.461 -12.196 0.445 1.00 98.38 126 ILE A CA 1
ATOM 1039 C C . ILE A 1 126 ? 0.449 -11.995 1.572 1.00 98.38 126 ILE A C 1
ATOM 1041 O O . ILE A 1 126 ? 0.108 -12.948 2.263 1.00 98.38 126 ILE A O 1
ATOM 1045 N N . LEU A 1 127 ? -0.038 -10.768 1.770 1.00 98.31 127 LEU A N 1
ATOM 1046 C CA . LEU A 1 127 ? -1.023 -10.497 2.813 1.00 98.31 127 LEU A CA 1
ATOM 1047 C C . LEU A 1 127 ? -2.357 -11.206 2.538 1.00 98.31 127 LEU A C 1
ATOM 1049 O O . LEU A 1 127 ? -3.012 -11.619 3.489 1.00 98.31 127 LEU A O 1
ATOM 1053 N N . ASP A 1 128 ? -2.756 -11.334 1.273 1.00 98.12 128 ASP A N 1
ATOM 1054 C CA . ASP A 1 128 ? -3.963 -12.061 0.863 1.00 98.12 128 ASP A CA 1
ATOM 1055 C C . ASP A 1 128 ? -3.787 -13.580 1.009 1.00 98.12 128 ASP A C 1
ATOM 1057 O O . ASP A 1 128 ? -4.584 -14.242 1.669 1.00 98.12 128 ASP A O 1
ATOM 1061 N N . ASP A 1 129 ? -2.686 -14.120 0.482 1.00 98.12 129 ASP A N 1
ATOM 1062 C CA . ASP A 1 129 ? -2.354 -15.552 0.516 1.00 98.12 129 ASP A CA 1
ATOM 1063 C C . ASP A 1 129 ? -2.181 -16.078 1.952 1.00 98.12 129 ASP A C 1
ATOM 1065 O O . ASP A 1 129 ? -2.630 -17.176 2.283 1.00 98.12 129 ASP A O 1
ATOM 1069 N N . GLU A 1 130 ? -1.591 -15.271 2.840 1.00 97.88 130 GLU A N 1
ATOM 1070 C CA . GLU A 1 130 ? -1.430 -15.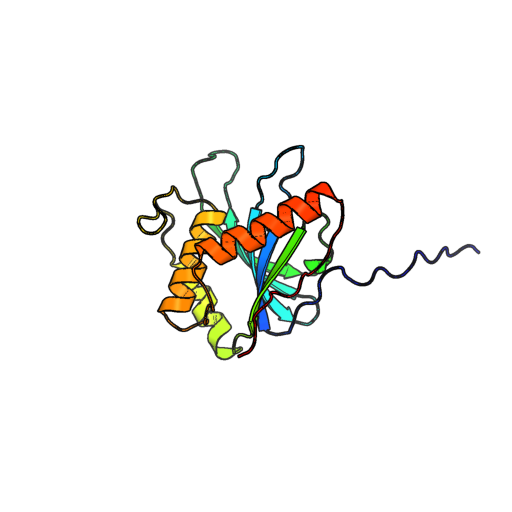600 4.262 1.00 97.88 130 GLU A CA 1
ATOM 1071 C C . GLU A 1 130 ? -2.671 -15.238 5.113 1.00 97.88 130 GLU A C 1
ATOM 1073 O O . GLU A 1 130 ? -2.687 -15.492 6.320 1.00 97.88 130 GLU A O 1
ATOM 1078 N N . GLY A 1 131 ? -3.724 -14.670 4.511 1.00 96.56 131 GLY A N 1
ATOM 1079 C CA . GLY A 1 131 ? -5.013 -14.414 5.163 1.00 96.56 131 GLY A CA 1
ATOM 1080 C C . GLY A 1 131 ? -5.059 -13.199 6.098 1.00 96.56 131 GLY A C 1
ATOM 1081 O O . GLY A 1 131 ? -5.954 -13.106 6.939 1.00 96.56 131 GLY A O 1
ATOM 1082 N N . TYR A 1 132 ? -4.119 -12.257 5.976 1.00 96.06 132 TYR A N 1
ATOM 1083 C CA . TYR A 1 132 ? -4.188 -10.966 6.676 1.00 96.06 132 TYR A CA 1
ATOM 1084 C C . TYR A 1 132 ? -5.254 -10.040 6.084 1.00 96.06 132 TYR A C 1
ATOM 1086 O O . TYR A 1 132 ? -5.834 -9.231 6.809 1.00 96.06 132 TYR A O 1
ATOM 1094 N N . ILE A 1 133 ? -5.475 -10.131 4.772 1.00 95.56 133 ILE A N 1
ATOM 1095 C CA . ILE A 1 133 ? -6.500 -9.398 4.018 1.00 95.56 133 ILE A CA 1
ATOM 1096 C C . ILE A 1 133 ? -7.259 -10.369 3.106 1.00 95.56 133 ILE A C 1
ATOM 1098 O O . ILE A 1 133 ? -6.847 -11.512 2.949 1.00 95.56 133 ILE A O 1
ATOM 1102 N N . GLY A 1 134 ? -8.366 -9.909 2.519 1.00 93.94 134 GLY A N 1
ATOM 1103 C CA . GLY A 1 134 ? -9.119 -10.659 1.512 1.00 93.94 134 GLY A CA 1
ATOM 1104 C C . GLY A 1 134 ? -9.398 -9.792 0.290 1.00 93.94 134 GLY A C 1
ATOM 1105 O O . GLY A 1 134 ? -10.287 -8.939 0.315 1.00 93.94 134 GLY A O 1
ATOM 1106 N N . LEU A 1 135 ? -8.630 -9.986 -0.776 1.00 94.00 135 LEU A N 1
ATOM 1107 C CA . LEU A 1 135 ? -8.764 -9.253 -2.028 1.00 94.00 135 LEU A CA 1
ATOM 1108 C C . LEU A 1 135 ? -9.891 -9.848 -2.878 1.00 94.00 135 LEU A C 1
ATOM 1110 O O . LEU A 1 135 ? -9.969 -11.050 -3.111 1.00 94.00 135 LEU A O 1
ATOM 1114 N N . LEU A 1 136 ? -10.757 -8.987 -3.415 1.00 88.62 136 LEU A N 1
ATOM 1115 C CA . LEU A 1 136 ? -11.873 -9.410 -4.276 1.00 88.62 136 LEU A CA 1
ATOM 1116 C C . LEU A 1 136 ? -11.474 -9.622 -5.744 1.00 88.62 136 LEU A C 1
ATOM 1118 O O . LEU A 1 136 ? -12.303 -9.987 -6.577 1.00 88.62 136 LEU A O 1
ATOM 1122 N N . GLY A 1 137 ? -10.220 -9.351 -6.086 1.00 91.56 137 GLY A N 1
ATOM 1123 C CA . GLY A 1 137 ? -9.728 -9.422 -7.450 1.00 91.56 137 GLY A CA 1
ATOM 1124 C C . GLY A 1 137 ? -8.210 -9.547 -7.501 1.00 91.56 137 GLY A C 1
ATOM 1125 O O . GLY A 1 137 ? -7.530 -9.390 -6.487 1.00 91.56 137 GLY A O 1
ATOM 1126 N N . PRO A 1 138 ? -7.656 -9.822 -8.691 1.00 96.38 138 PRO A N 1
ATOM 1127 C CA . PRO A 1 138 ? -6.224 -10.014 -8.844 1.00 96.38 138 PRO A CA 1
ATOM 1128 C C . PRO A 1 138 ? -5.461 -8.719 -8.550 1.00 96.38 138 PRO A C 1
ATOM 1130 O O . PRO A 1 138 ? -5.885 -7.629 -8.937 1.00 96.38 138 PRO A O 1
ATOM 1133 N N . VAL A 1 139 ? -4.264 -8.851 -7.976 1.00 97.94 139 VAL A N 1
ATOM 1134 C CA . VAL A 1 139 ? -3.367 -7.728 -7.647 1.00 97.94 139 VAL A CA 1
ATOM 1135 C C . VAL A 1 139 ? -3.107 -6.799 -8.844 1.00 97.94 139 VAL A C 1
ATOM 1137 O O . VAL A 1 139 ? -3.091 -5.580 -8.689 1.00 97.94 139 VAL A O 1
ATOM 1140 N N . ASN A 1 140 ? -2.971 -7.342 -10.060 1.00 97.62 140 ASN A N 1
ATOM 1141 C CA . ASN A 1 140 ? -2.810 -6.532 -11.279 1.00 97.62 140 ASN A CA 1
ATOM 1142 C C . ASN A 1 140 ? -4.050 -5.668 -11.593 1.00 97.62 140 ASN A C 1
ATOM 1144 O O . ASN A 1 140 ? -3.915 -4.586 -12.159 1.00 97.62 140 ASN A O 1
ATOM 1148 N N . GLY A 1 141 ? -5.252 -6.126 -11.230 1.00 97.38 141 GLY A N 1
ATOM 1149 C CA . GLY A 1 141 ? -6.482 -5.343 -11.362 1.00 97.38 141 GLY A CA 1
ATOM 1150 C C . GLY A 1 141 ? -6.506 -4.159 -10.396 1.00 97.38 141 GLY A C 1
ATOM 1151 O O . GLY A 1 141 ? -6.813 -3.041 -10.804 1.00 97.38 141 GLY A O 1
ATOM 1152 N N . ILE A 1 142 ? -6.082 -4.385 -9.151 1.00 96.94 142 ILE A N 1
ATOM 1153 C CA . ILE A 1 142 ? -5.952 -3.338 -8.125 1.00 96.94 142 ILE A CA 1
ATOM 1154 C C . ILE A 1 142 ? -4.900 -2.298 -8.541 1.00 96.94 142 ILE A C 1
ATOM 1156 O O . ILE A 1 142 ? -5.130 -1.094 -8.426 1.00 96.94 142 ILE A O 1
ATOM 1160 N N . GLU A 1 143 ? -3.761 -2.742 -9.089 1.00 97.38 143 GLU A N 1
ATOM 1161 C CA . GLU A 1 143 ? -2.746 -1.848 -9.663 1.00 97.38 143 GLU A CA 1
ATOM 1162 C C . GLU A 1 143 ? -3.344 -0.966 -10.772 1.00 97.38 143 GLU A C 1
ATOM 1164 O O . GLU A 1 143 ? -3.138 0.253 -10.782 1.00 97.38 143 GLU A O 1
ATOM 1169 N N . ALA A 1 144 ? -4.089 -1.565 -11.705 1.00 97.12 144 ALA A N 1
ATOM 1170 C CA . ALA A 1 144 ? -4.697 -0.845 -12.819 1.00 97.12 144 ALA A CA 1
ATOM 1171 C C . ALA A 1 144 ? -5.731 0.189 -12.342 1.00 97.12 144 ALA A C 1
ATOM 1173 O O . ALA A 1 144 ? -5.748 1.317 -12.846 1.00 97.12 144 ALA A O 1
ATOM 1174 N N . GLU A 1 145 ? -6.548 -0.160 -11.346 1.00 95.31 145 GLU A N 1
ATOM 1175 C CA . GLU A 1 145 ? -7.522 0.741 -10.723 1.00 95.31 145 GLU A CA 1
ATOM 1176 C C . GLU A 1 145 ? -6.829 1.940 -10.060 1.00 95.31 145 GLU A C 1
ATOM 1178 O O . GLU A 1 145 ? -7.103 3.094 -10.412 1.00 95.31 145 GLU A O 1
ATOM 1183 N N . ALA A 1 146 ? -5.878 1.683 -9.157 1.00 95.44 146 ALA A N 1
ATOM 1184 C CA . ALA A 1 146 ? -5.154 2.731 -8.443 1.00 95.44 146 ALA A CA 1
ATOM 1185 C C . ALA A 1 146 ? -4.422 3.680 -9.410 1.00 95.44 146 ALA A C 1
ATOM 1187 O O . ALA A 1 146 ? -4.510 4.905 -9.277 1.00 95.44 146 ALA A O 1
ATOM 1188 N N . THR A 1 147 ? -3.761 3.127 -10.432 1.00 95.94 147 THR A N 1
ATOM 1189 C CA . THR A 1 147 ? -3.067 3.907 -11.471 1.00 95.94 147 THR A CA 1
ATOM 1190 C C . THR A 1 147 ? -4.045 4.777 -12.260 1.00 95.94 147 THR A C 1
ATOM 1192 O O . THR A 1 147 ? -3.776 5.960 -12.483 1.00 95.94 147 THR A O 1
ATOM 1195 N N . SER A 1 148 ? -5.194 4.225 -12.656 1.00 94.69 148 SER A N 1
ATOM 1196 C CA . SER A 1 148 ? -6.214 4.957 -13.417 1.00 94.69 148 SER A CA 1
ATOM 1197 C C . SER A 1 148 ? -6.735 6.165 -12.635 1.00 94.69 148 SER A C 1
ATOM 1199 O O . SER A 1 148 ? -6.830 7.267 -13.189 1.00 94.69 148 SER A O 1
ATOM 1201 N N . TYR A 1 149 ? -6.986 6.007 -11.330 1.00 92.94 149 TYR A N 1
ATOM 1202 C CA . TYR A 1 149 ? -7.350 7.134 -10.469 1.00 92.94 149 TYR A CA 1
ATOM 1203 C C . TYR A 1 149 ? -6.222 8.156 -10.334 1.00 92.94 149 TYR A C 1
ATOM 1205 O O . TYR A 1 149 ? -6.485 9.355 -10.422 1.00 92.94 149 TYR A O 1
ATOM 1213 N N . ALA A 1 150 ? -4.968 7.723 -10.184 1.00 92.81 150 ALA A N 1
ATOM 1214 C CA . ALA A 1 150 ? -3.842 8.644 -10.041 1.00 92.81 150 ALA A CA 1
ATOM 1215 C C . ALA A 1 150 ? -3.609 9.483 -11.306 1.00 92.81 150 ALA A C 1
ATOM 1217 O O . ALA A 1 150 ? -3.421 10.698 -11.208 1.00 92.81 150 ALA A O 1
ATOM 1218 N N . ILE A 1 151 ? -3.699 8.873 -12.493 1.00 92.88 151 ILE A N 1
ATOM 1219 C CA . ILE A 1 151 ? -3.618 9.582 -13.781 1.00 92.88 151 ILE A CA 1
ATOM 1220 C C . ILE A 1 151 ? -4.733 10.628 -13.881 1.00 92.88 151 ILE A C 1
ATOM 1222 O O . ILE A 1 151 ? -4.460 11.791 -14.195 1.00 92.88 151 ILE A O 1
ATOM 1226 N N . ARG A 1 152 ? -5.978 10.242 -13.569 1.00 90.50 152 ARG A N 1
ATOM 1227 C CA . ARG A 1 152 ? -7.137 11.146 -13.603 1.00 90.50 152 ARG A CA 1
ATOM 1228 C C . ARG A 1 152 ? -6.982 12.315 -12.630 1.00 90.50 152 ARG A C 1
ATOM 1230 O O . ARG A 1 152 ? -7.205 13.465 -13.022 1.00 90.50 152 ARG A O 1
ATOM 1237 N N . ASN A 1 153 ? -6.587 12.034 -11.390 1.00 89.25 153 ASN A N 1
ATOM 1238 C CA . ASN A 1 153 ? -6.446 13.033 -10.331 1.00 89.25 153 ASN A CA 1
ATOM 1239 C C . ASN A 1 153 ? -5.302 14.009 -10.644 1.00 89.25 153 ASN A C 1
ATOM 1241 O O . ASN A 1 153 ? -5.497 15.225 -10.563 1.00 89.25 153 ASN A O 1
ATOM 1245 N N . LYS A 1 154 ? -4.161 13.506 -11.142 1.00 88.19 154 LYS A N 1
ATOM 1246 C CA . LYS A 1 154 ? -3.049 14.347 -11.611 1.00 88.19 154 LYS A CA 1
ATOM 1247 C C . LYS A 1 154 ? -3.449 15.230 -12.797 1.00 88.19 154 LYS A C 1
ATOM 1249 O O . LYS A 1 154 ? -3.173 16.428 -12.782 1.00 88.19 154 LYS A O 1
ATOM 1254 N N . GLY A 1 155 ? -4.119 14.666 -13.804 1.00 83.50 155 GLY A N 1
ATOM 1255 C CA . GLY A 1 155 ? -4.540 15.400 -15.003 1.00 83.50 155 GLY A CA 1
ATOM 1256 C C . GLY A 1 155 ? -5.584 16.486 -14.726 1.00 83.50 155 GLY A C 1
ATOM 1257 O O . GLY A 1 155 ? -5.545 17.550 -15.338 1.00 83.50 155 GLY A O 1
ATOM 1258 N N . SER A 1 156 ? -6.480 16.247 -13.766 1.00 76.19 156 SER A N 1
ATOM 1259 C CA . SER A 1 156 ? -7.580 17.165 -13.437 1.00 76.19 156 SER A CA 1
ATOM 1260 C C . SER A 1 156 ? -7.230 18.180 -12.341 1.00 76.19 156 SER A C 1
ATOM 1262 O O . SER A 1 156 ? -8.044 19.051 -12.046 1.00 76.19 156 SER A O 1
ATOM 1264 N N . ARG A 1 157 ? -6.051 18.060 -11.703 1.00 67.06 157 ARG A N 1
ATOM 1265 C CA . ARG A 1 157 ? -5.696 18.745 -10.439 1.00 67.06 157 ARG A CA 1
ATOM 1266 C C . ARG A 1 157 ? -6.733 18.538 -9.318 1.00 67.06 157 ARG A C 1
ATOM 1268 O O . ARG A 1 157 ? -6.854 19.375 -8.427 1.00 67.06 157 ARG A O 1
ATOM 1275 N N . LEU A 1 158 ? -7.489 17.441 -9.366 1.00 59.50 158 LEU A N 1
ATOM 1276 C CA . LEU A 1 158 ? -8.493 17.091 -8.360 1.00 59.50 158 LEU A CA 1
ATOM 1277 C C . LEU A 1 158 ? -7.855 16.166 -7.316 1.00 59.50 158 LEU A C 1
ATOM 1279 O O . LEU A 1 158 ? -7.223 15.177 -7.679 1.00 59.50 158 LEU A O 1
ATOM 1283 N N . LYS A 1 159 ? -8.041 16.474 -6.027 1.00 55.41 159 LYS A N 1
ATOM 1284 C CA . LYS A 1 159 ? -7.758 15.565 -4.905 1.00 55.41 159 LYS A CA 1
ATOM 1285 C C . LYS A 1 159 ? -9.077 14.879 -4.521 1.00 55.41 159 LYS A C 1
ATOM 1287 O O . LYS A 1 159 ? -10.069 15.586 -4.356 1.00 55.41 159 LYS A O 1
ATOM 1292 N N . GLY A 1 160 ? -9.129 13.552 -4.387 1.00 51.81 160 GLY A N 1
ATOM 1293 C CA . GLY A 1 160 ? -10.355 12.899 -3.907 1.00 51.81 160 GLY A CA 1
ATOM 1294 C C . GLY A 1 160 ? -10.321 11.372 -3.823 1.00 51.81 160 GLY A C 1
ATOM 1295 O O . GLY A 1 160 ? -9.859 10.698 -4.746 1.00 51.81 160 GLY A O 1
ATOM 1296 N N . THR A 1 161 ? -10.867 10.838 -2.726 1.00 42.44 161 THR A N 1
ATOM 1297 C CA . THR A 1 161 ? -11.270 9.430 -2.549 1.00 42.44 161 THR A CA 1
ATOM 1298 C C . THR A 1 161 ? -12.334 9.031 -3.576 1.00 42.44 161 THR A C 1
ATOM 1300 O O . THR A 1 161 ? -13.419 9.611 -3.595 1.00 42.44 161 THR A O 1
ATOM 1303 N N . THR A 1 162 ? -12.072 8.001 -4.383 1.00 43.50 162 THR A N 1
ATOM 1304 C CA . THR A 1 162 ? -13.143 7.237 -5.045 1.00 43.50 162 THR A CA 1
ATOM 1305 C C . THR A 1 162 ? -13.388 5.971 -4.231 1.00 43.50 162 THR A C 1
ATOM 1307 O O . THR A 1 162 ? -12.438 5.301 -3.833 1.00 43.50 162 THR A O 1
ATOM 1310 N N . ARG A 1 163 ? -14.658 5.670 -3.936 1.00 42.50 163 ARG A N 1
ATOM 1311 C CA . ARG A 1 163 ? -15.046 4.379 -3.357 1.00 42.50 163 ARG A CA 1
ATOM 1312 C C . ARG A 1 163 ? -14.809 3.302 -4.415 1.00 42.50 163 ARG A C 1
ATOM 1314 O O . ARG A 1 163 ? -15.357 3.420 -5.509 1.00 42.50 163 ARG A O 1
ATOM 1321 N N . SER A 1 164 ? -14.015 2.285 -4.080 1.00 40.56 164 SER A N 1
ATOM 1322 C CA . SER A 1 164 ? -13.963 1.039 -4.852 1.00 40.56 164 SER A CA 1
ATOM 1323 C C . SER A 1 164 ? -15.389 0.506 -5.039 1.00 40.56 164 SER A C 1
ATOM 1325 O O . SER A 1 164 ? -16.226 0.612 -4.136 1.00 40.56 164 SER A O 1
ATOM 1327 N N . THR A 1 165 ? -15.676 -0.065 -6.208 1.00 44.53 165 THR A N 1
ATOM 1328 C CA . THR A 1 165 ? -16.958 -0.721 -6.511 1.00 44.53 165 THR A CA 1
ATOM 1329 C C . THR A 1 165 ? -17.190 -2.012 -5.722 1.00 44.53 165 THR A C 1
ATOM 1331 O O . THR A 1 165 ? -18.233 -2.638 -5.889 1.00 44.53 165 THR A O 1
ATOM 1334 N N . GLY A 1 166 ? -16.273 -2.416 -4.843 1.00 47.22 166 GLY A N 1
ATOM 1335 C CA . GLY A 1 166 ? -16.506 -3.528 -3.933 1.00 47.22 166 GLY A CA 1
ATOM 1336 C C . GLY A 1 166 ? -15.564 -3.500 -2.743 1.00 47.22 166 GLY A C 1
ATOM 1337 O O . GLY A 1 166 ? -14.396 -3.826 -2.905 1.00 47.22 166 GLY A O 1
ATOM 1338 N N . ILE A 1 167 ? -16.088 -3.155 -1.561 1.00 39.53 167 ILE A N 1
ATOM 1339 C CA . ILE A 1 167 ? -15.556 -3.591 -0.261 1.00 39.53 167 ILE A CA 1
ATOM 1340 C C . ILE A 1 167 ? -16.725 -3.737 0.723 1.00 39.53 167 ILE A C 1
ATOM 1342 O O . ILE A 1 167 ? -17.421 -2.760 0.997 1.00 39.53 167 ILE A O 1
ATOM 1346 N N . VAL A 1 168 ? -16.891 -4.952 1.253 1.00 35.75 168 VAL A N 1
ATOM 1347 C CA . VAL A 1 168 ? -17.338 -5.254 2.624 1.00 35.75 168 VAL A CA 1
ATOM 1348 C C . VAL A 1 168 ? -16.592 -6.518 3.059 1.00 35.75 168 VAL A C 1
ATOM 1350 O O . VAL A 1 168 ? -16.620 -7.511 2.330 1.00 35.75 168 VAL A O 1
ATOM 1353 N N . ALA A 1 169 ? -15.984 -6.481 4.240 1.00 33.06 169 ALA A N 1
ATOM 1354 C CA . ALA A 1 169 ? -15.944 -7.593 5.185 1.00 33.06 169 ALA A CA 1
ATOM 1355 C C . ALA A 1 169 ? -16.034 -6.989 6.589 1.00 33.06 169 ALA A C 1
ATOM 1357 O O . ALA A 1 169 ? -15.254 -6.045 6.850 1.00 33.06 169 ALA A O 1
#

Foldseek 3Di:
DDDDPDDDDDQQDDDDAQWKWWWWFDPDDPDLDTFIWIWGHHDRFKTKIWFWDDPVVDPQDIDIDMDMDGNVSPDLGTQETATQAHFDPVCPVVLVVVLNPQDQAQDPPVRGHGDRLVSVLSSVVVCCVVVRGPGPDHSVVVSVVRSVSSSVCVVVVHRHYDHDPDDDD

pLDDT: mean 86.11, std 19.43, range [27.44, 98.69]

InterPro domains:
  IPR054208 Protein of unknown function DUF6914 [PF21858] (20-154)